Protein AF-A0AA43CD50-F1 (afdb_monomer_lite)

Radius of gyration: 13.71 Å; chains: 1; bounding box: 36×32×32 Å

Secondary structure (DSSP, 8-state):
-EEEE-SSEEEEEE-SS-EEEE-TT-EEEEEE-TT-EEEE-TT-EEEEEE-TT-EEEE-TT-EEEEEE-TT-EEEEESSEEEEEE-TTEEEEEETT-EEEEEESSSEEEEE-TTSEEEEE-TT-SSPEEESSEEE-

Foldseek 3Di:
DEEEPPDQEEEDEEEACYEYEADANHEYEYRYEACYEYEADANYEYEYEYEHNYEEEHDANYAYEYEYEACYEAEAANYEYEYEYYHAYEYEYYPAYEYEYEYPYKYKYAYDQNYWYWYHYRPRPDTDTDRGMDID

pLDDT: mean 93.51, std 4.59, range [69.62, 97.94]

Structure (mmCIF, N/CA/C/O backbone):
data_AF-A0AA43CD50-F1
#
_entry.id   AF-A0AA43CD50-F1
#
loop_
_atom_site.group_PDB
_atom_site.id
_atom_site.type_symbol
_atom_site.label_atom_id
_atom_site.label_alt_id
_atom_site.label_comp_id
_atom_site.label_asym_id
_atom_site.label_entity_id
_atom_site.label_seq_id
_atom_site.pdbx_PDB_ins_code
_atom_site.Cartn_x
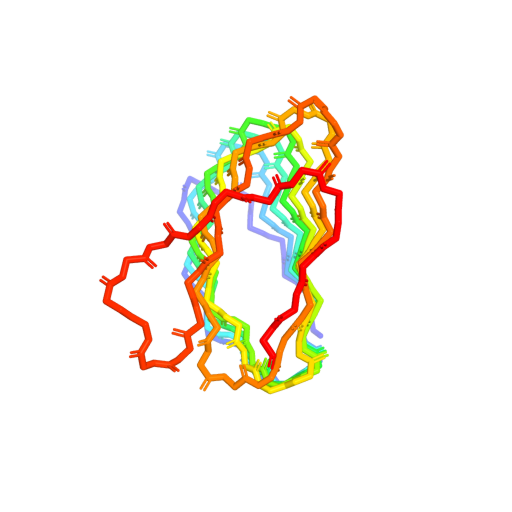_atom_site.Cartn_y
_atom_site.Cartn_z
_atom_site.occupancy
_atom_site.B_iso_or_equiv
_atom_site.auth_seq_id
_atom_site.auth_comp_id
_atom_site.auth_asym_id
_atom_site.auth_atom_id
_atom_site.pdbx_PDB_model_num
ATOM 1 N N . MET A 1 1 ? 10.367 -15.545 -5.041 1.00 76.69 1 MET A N 1
ATOM 2 C CA . MET A 1 1 ? 10.885 -15.356 -6.420 1.00 76.69 1 MET A CA 1
ATOM 3 C C . MET A 1 1 ? 11.130 -13.880 -6.553 1.00 76.69 1 MET A C 1
ATOM 5 O O . MET A 1 1 ? 10.173 -13.165 -6.321 1.00 76.69 1 MET A O 1
ATOM 9 N N . ASP A 1 2 ? 12.336 -13.465 -6.924 1.00 87.06 2 ASP A N 1
ATOM 10 C CA . ASP A 1 2 ? 12.706 -12.045 -6.892 1.00 87.06 2 ASP A CA 1
ATOM 11 C C . ASP A 1 2 ? 12.632 -11.455 -8.303 1.00 87.06 2 ASP A C 1
ATOM 13 O O . ASP A 1 2 ? 13.157 -12.057 -9.252 1.00 87.06 2 ASP A O 1
ATOM 17 N N . ILE A 1 3 ? 11.936 -10.328 -8.459 1.00 86.50 3 ILE A N 1
ATOM 18 C CA . ILE A 1 3 ? 11.745 -9.654 -9.745 1.00 86.50 3 ILE A CA 1
ATOM 19 C C . ILE A 1 3 ? 11.988 -8.152 -9.611 1.00 86.50 3 ILE A C 1
ATOM 21 O O . ILE A 1 3 ? 11.222 -7.461 -8.952 1.00 86.50 3 ILE A O 1
ATOM 25 N N . ASP A 1 4 ? 12.956 -7.646 -10.378 1.00 88.56 4 ASP A N 1
ATOM 26 C CA . ASP A 1 4 ? 13.247 -6.213 -10.462 1.00 88.56 4 ASP A CA 1
ATOM 27 C C . ASP A 1 4 ? 12.644 -5.604 -11.738 1.00 88.56 4 ASP A C 1
ATOM 29 O O . ASP A 1 4 ? 13.107 -5.833 -12.867 1.00 88.56 4 ASP A O 1
ATOM 33 N N . CYS A 1 5 ? 11.633 -4.760 -11.575 1.00 85.75 5 CYS A N 1
ATOM 34 C CA . CYS A 1 5 ? 11.014 -3.995 -12.648 1.00 85.75 5 CYS A CA 1
ATOM 35 C C . CYS A 1 5 ? 11.852 -2.750 -12.973 1.00 85.75 5 CYS A C 1
ATOM 37 O O . CYS A 1 5 ? 11.609 -1.656 -12.477 1.00 85.75 5 CYS A O 1
ATOM 39 N N . THR A 1 6 ? 12.850 -2.901 -13.847 1.00 79.12 6 THR A N 1
ATOM 40 C CA . THR A 1 6 ? 13.816 -1.838 -14.212 1.00 79.12 6 THR A CA 1
ATOM 41 C C . THR A 1 6 ? 13.434 -1.020 -15.464 1.00 79.12 6 THR A C 1
ATOM 43 O O . THR A 1 6 ? 14.281 -0.354 -16.063 1.00 79.12 6 THR A O 1
ATOM 46 N N . GLY A 1 7 ? 12.165 -1.057 -15.888 1.00 69.62 7 GLY A N 1
ATOM 47 C CA . GLY A 1 7 ? 11.659 -0.418 -17.114 1.00 69.62 7 GLY A CA 1
ATOM 48 C C . GLY A 1 7 ? 10.507 0.565 -16.882 1.00 69.62 7 GLY A C 1
ATOM 49 O O . GLY A 1 7 ? 10.034 0.732 -15.767 1.00 69.62 7 GLY A O 1
ATOM 50 N N . ALA A 1 8 ? 10.040 1.215 -17.954 1.00 76.81 8 ALA A N 1
ATOM 51 C CA . ALA A 1 8 ? 8.922 2.164 -17.873 1.00 76.81 8 ALA A CA 1
ATOM 52 C C . ALA A 1 8 ? 7.588 1.487 -17.512 1.00 76.81 8 ALA A C 1
ATOM 54 O O . ALA A 1 8 ? 6.761 2.098 -16.843 1.00 76.81 8 ALA A O 1
ATOM 55 N N . GLU A 1 9 ? 7.395 0.239 -17.942 1.00 86.44 9 GLU A N 1
ATOM 56 C CA . GLU A 1 9 ? 6.197 -0.561 -17.684 1.00 86.44 9 GLU A CA 1
ATOM 57 C C . GLU A 1 9 ? 6.609 -1.984 -17.284 1.00 86.44 9 GLU A C 1
ATOM 59 O O . GLU A 1 9 ? 7.491 -2.578 -17.913 1.00 86.44 9 GLU A O 1
ATOM 64 N N . CYS A 1 10 ? 5.974 -2.519 -16.245 1.00 87.50 10 CYS A N 1
ATOM 65 C CA . CYS A 1 10 ? 6.169 -3.873 -15.744 1.00 87.50 10 CYS A CA 1
ATOM 66 C C . CYS A 1 10 ? 4.803 -4.480 -15.420 1.00 87.50 10 CYS A C 1
ATOM 68 O O . CYS A 1 10 ? 4.091 -3.949 -14.577 1.00 87.50 10 CYS A O 1
ATOM 70 N N . ASP A 1 11 ? 4.426 -5.555 -16.107 1.00 91.94 11 ASP A N 1
ATOM 71 C CA . ASP A 1 11 ? 3.168 -6.273 -15.883 1.00 91.94 11 ASP A CA 1
ATOM 72 C C . ASP A 1 11 ? 3.502 -7.719 -15.510 1.00 91.94 11 ASP A C 1
ATOM 74 O O . ASP A 1 11 ? 4.121 -8.446 -16.298 1.00 91.94 11 ASP A O 1
ATOM 78 N N . LEU A 1 12 ? 3.185 -8.099 -14.274 1.00 90.31 12 LEU A N 1
ATOM 79 C CA . LEU A 1 12 ? 3.613 -9.347 -13.660 1.00 90.31 12 LEU A CA 1
ATOM 80 C C . LEU A 1 12 ? 2.435 -10.051 -13.001 1.00 90.31 12 LEU A C 1
ATOM 82 O O . LEU A 1 12 ? 1.738 -9.477 -12.173 1.00 90.31 12 LEU A O 1
ATOM 86 N N . ALA A 1 13 ? 2.303 -11.342 -13.297 1.00 90.31 13 ALA A N 1
ATOM 87 C CA . ALA A 1 13 ? 1.489 -12.260 -12.518 1.00 90.31 13 ALA A CA 1
ATOM 88 C C . ALA A 1 13 ? 2.416 -13.278 -11.850 1.00 90.31 13 ALA A C 1
ATOM 90 O O . ALA A 1 13 ? 3.117 -14.033 -12.536 1.00 90.31 13 ALA A O 1
ATOM 91 N N . THR A 1 14 ? 2.459 -13.280 -10.524 1.00 87.44 14 THR A N 1
ATOM 92 C CA . THR A 1 14 ? 3.379 -14.099 -9.737 1.00 87.44 14 THR A CA 1
ATOM 93 C C . THR A 1 14 ? 2.621 -14.981 -8.749 1.00 87.44 14 THR A C 1
ATOM 95 O O . THR A 1 14 ? 1.487 -14.716 -8.362 1.00 87.44 14 THR A O 1
ATOM 98 N N . GLY A 1 15 ? 3.229 -16.113 -8.395 1.00 83.94 15 GLY A N 1
ATOM 99 C CA . GLY A 1 15 ? 2.660 -17.027 -7.408 1.00 83.94 15 GLY A CA 1
ATOM 100 C C . GLY A 1 15 ? 2.972 -16.597 -5.975 1.00 83.94 15 GLY A C 1
ATOM 101 O O . GLY A 1 15 ? 3.447 -15.492 -5.726 1.00 83.94 15 GLY A O 1
ATOM 102 N N . MET A 1 16 ? 2.759 -17.522 -5.042 1.00 85.75 16 MET A N 1
ATOM 103 C CA . MET A 1 16 ? 3.047 -17.323 -3.619 1.00 85.75 16 MET A CA 1
ATOM 104 C C . MET A 1 16 ? 4.536 -17.040 -3.355 1.00 85.75 16 MET A C 1
ATOM 106 O O . MET A 1 16 ? 5.396 -17.656 -3.998 1.00 85.75 16 MET A O 1
ATOM 110 N N . GLY A 1 17 ? 4.845 -16.191 -2.371 1.00 87.06 17 GLY A N 1
ATOM 111 C CA . GLY A 1 17 ? 6.225 -15.959 -1.920 1.00 87.06 17 GLY A CA 1
ATOM 112 C C . GLY A 1 17 ? 7.089 -15.210 -2.938 1.00 87.06 17 GLY A C 1
ATOM 113 O O . GLY A 1 17 ? 8.253 -15.574 -3.165 1.00 87.06 17 GLY A O 1
ATOM 114 N N . SER A 1 18 ? 6.503 -14.248 -3.648 1.00 90.88 18 SER A N 1
ATOM 115 C CA . SER A 1 18 ? 7.205 -13.436 -4.646 1.00 90.88 18 SER A CA 1
ATOM 116 C C . SER A 1 18 ? 7.659 -12.121 -4.025 1.00 90.88 18 SER A C 1
ATOM 118 O O . SER A 1 18 ? 6.877 -11.513 -3.315 1.00 90.88 18 SER A O 1
ATOM 120 N N . ASN A 1 19 ? 8.893 -11.711 -4.303 1.00 92.81 19 ASN A N 1
ATOM 121 C CA . ASN A 1 19 ? 9.435 -10.409 -3.943 1.00 92.81 19 ASN A CA 1
ATOM 122 C C . ASN A 1 19 ? 9.575 -9.581 -5.228 1.00 92.81 19 ASN A C 1
ATOM 124 O O . ASN A 1 19 ? 10.144 -10.070 -6.214 1.00 92.81 19 ASN A O 1
ATOM 128 N N . ILE A 1 20 ? 8.977 -8.397 -5.270 1.00 92.62 20 ILE A N 1
ATOM 129 C CA . ILE A 1 20 ? 8.838 -7.604 -6.488 1.00 92.62 20 ILE A CA 1
ATOM 130 C C . ILE A 1 20 ? 9.234 -6.159 -6.211 1.00 92.62 20 ILE A C 1
ATOM 132 O O . ILE A 1 20 ? 8.515 -5.433 -5.530 1.00 92.62 20 ILE A O 1
ATOM 136 N N . ASP A 1 21 ? 10.313 -5.729 -6.858 1.00 93.12 21 ASP A N 1
ATOM 137 C CA . ASP A 1 21 ? 10.854 -4.382 -6.738 1.00 93.12 21 ASP A CA 1
ATOM 138 C C . ASP A 1 21 ? 10.462 -3.539 -7.956 1.00 93.12 21 ASP A C 1
ATOM 140 O O . ASP A 1 21 ? 10.945 -3.727 -9.080 1.00 93.12 21 ASP A O 1
ATOM 144 N N . CYS A 1 22 ? 9.596 -2.557 -7.737 1.00 92.50 22 CYS A N 1
ATOM 145 C CA . CYS A 1 22 ? 9.225 -1.540 -8.710 1.00 92.50 22 CYS A CA 1
ATOM 146 C C . CYS A 1 22 ? 10.158 -0.345 -8.613 1.00 92.50 22 CYS A C 1
ATOM 148 O O . CYS A 1 22 ? 10.050 0.488 -7.717 1.00 92.50 22 CYS A O 1
ATOM 150 N N . MET A 1 23 ? 11.093 -0.260 -9.557 1.00 90.75 23 MET A N 1
ATOM 151 C CA . MET A 1 23 ? 12.159 0.736 -9.526 1.00 90.75 23 MET A CA 1
ATOM 152 C C . MET A 1 23 ? 11.653 2.135 -9.876 1.00 90.75 23 MET A C 1
ATOM 154 O O . MET A 1 23 ? 10.725 2.313 -10.655 1.00 90.75 23 MET A O 1
ATOM 158 N N . SER A 1 24 ? 12.324 3.165 -9.361 1.00 88.12 24 SER A N 1
ATOM 159 C CA . SER A 1 24 ? 11.872 4.555 -9.478 1.00 88.12 24 SER A CA 1
ATOM 160 C C . SER A 1 24 ? 11.463 4.969 -10.897 1.00 88.12 24 SER A C 1
ATOM 162 O O . SER A 1 24 ? 12.212 4.779 -11.860 1.00 88.12 24 SER A O 1
ATOM 164 N N . ASN A 1 25 ? 10.329 5.667 -11.002 1.00 85.69 25 ASN A N 1
ATOM 165 C CA . ASN A 1 25 ? 9.723 6.129 -12.260 1.00 85.69 25 ASN A CA 1
ATOM 166 C C . ASN A 1 25 ? 9.230 5.007 -13.200 1.00 85.69 25 ASN A C 1
ATOM 168 O O . ASN A 1 25 ? 9.049 5.255 -14.396 1.00 85.69 25 ASN A O 1
ATOM 172 N N . SER A 1 26 ? 9.008 3.791 -12.692 1.00 89.44 26 SER A N 1
ATOM 173 C CA . SER A 1 26 ? 8.290 2.733 -13.408 1.00 89.44 26 SER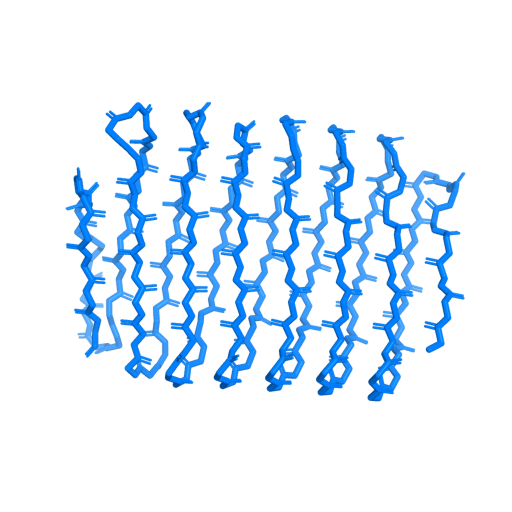 A CA 1
ATOM 174 C C . SER A 1 26 ? 6.781 2.801 -13.173 1.00 89.44 26 SER A C 1
ATOM 176 O O . SER A 1 26 ? 6.309 3.241 -12.123 1.00 89.44 26 SER A O 1
ATOM 178 N N . THR A 1 27 ? 6.020 2.282 -14.132 1.00 92.94 27 THR A N 1
ATOM 179 C CA . THR A 1 27 ? 4.628 1.873 -13.932 1.00 92.94 27 THR A CA 1
ATOM 180 C C . THR A 1 27 ? 4.587 0.360 -13.752 1.00 92.94 27 THR A C 1
ATOM 182 O O . THR A 1 27 ? 4.993 -0.376 -14.648 1.00 92.94 27 THR A O 1
ATOM 185 N N . CYS A 1 28 ? 4.100 -0.108 -12.612 1.00 93.75 28 CYS A N 1
ATOM 186 C CA . CYS A 1 28 ? 3.978 -1.522 -12.295 1.00 93.75 28 CYS A CA 1
ATOM 187 C C . CYS A 1 28 ? 2.517 -1.937 -12.183 1.00 93.75 28 CYS A C 1
ATOM 189 O O . CYS A 1 28 ? 1.726 -1.269 -11.525 1.00 93.75 28 CYS A O 1
ATOM 191 N N . THR A 1 29 ? 2.171 -3.060 -12.798 1.00 95.44 29 THR A N 1
ATOM 192 C CA . THR A 1 29 ? 0.927 -3.794 -12.577 1.00 95.44 29 THR A CA 1
ATOM 193 C C . THR A 1 29 ? 1.302 -5.184 -12.088 1.00 95.44 29 THR A C 1
ATOM 195 O O . THR A 1 29 ? 2.008 -5.916 -12.776 1.00 95.44 29 THR A O 1
ATOM 198 N N . ILE A 1 30 ? 0.899 -5.517 -10.869 1.00 94.56 30 ILE A N 1
ATOM 199 C CA . ILE A 1 30 ? 1.303 -6.731 -10.170 1.00 94.56 30 ILE A CA 1
ATOM 200 C C . ILE A 1 30 ? 0.047 -7.464 -9.714 1.00 94.56 30 ILE A C 1
ATOM 202 O O . ILE A 1 30 ? -0.771 -6.906 -8.989 1.00 94.56 30 ILE A O 1
ATOM 206 N N . ASP A 1 31 ? -0.077 -8.721 -10.119 1.00 95.25 31 ASP A N 1
ATOM 207 C CA . ASP A 1 31 ? -1.010 -9.702 -9.570 1.00 95.25 31 ASP A CA 1
ATOM 208 C C . ASP A 1 31 ? -0.180 -10.785 -8.874 1.00 95.25 31 ASP A C 1
ATOM 210 O O . ASP A 1 31 ? 0.424 -11.641 -9.523 1.00 95.25 31 ASP A O 1
ATOM 214 N N . ALA A 1 32 ? -0.050 -10.683 -7.557 1.00 93.69 32 ALA A N 1
ATOM 215 C CA . ALA A 1 32 ? 0.755 -11.572 -6.741 1.00 93.69 32 ALA A CA 1
ATOM 216 C C . ALA A 1 32 ? -0.130 -12.444 -5.847 1.00 93.69 32 ALA A C 1
ATOM 218 O O . ALA A 1 32 ? -1.149 -12.010 -5.307 1.00 93.69 32 ALA A O 1
ATOM 219 N N . GLY A 1 33 ? 0.280 -13.701 -5.680 1.00 91.75 33 GLY A N 1
ATOM 220 C CA . GLY A 1 33 ? -0.357 -14.619 -4.742 1.00 91.75 33 GLY A CA 1
ATOM 221 C C . GLY A 1 33 ? -0.063 -14.279 -3.279 1.00 91.75 33 GLY A C 1
ATOM 222 O O . GLY A 1 33 ? 0.370 -13.184 -2.934 1.00 91.75 33 GLY A O 1
ATOM 223 N N . ASP A 1 34 ? -0.303 -15.254 -2.413 1.00 93.69 34 ASP A N 1
ATOM 224 C CA . ASP A 1 34 ? -0.137 -15.120 -0.966 1.00 93.69 34 ASP A CA 1
ATOM 225 C C . ASP A 1 34 ? 1.335 -14.877 -0.577 1.00 93.69 34 ASP A C 1
ATOM 227 O O . ASP A 1 34 ? 2.247 -15.404 -1.227 1.00 93.69 34 ASP A O 1
ATOM 231 N N . ASN A 1 35 ? 1.573 -14.189 0.543 1.00 94.00 35 ASN A N 1
ATOM 232 C CA . ASN A 1 35 ? 2.916 -13.936 1.085 1.00 94.00 35 ASN A CA 1
ATOM 233 C C . ASN A 1 35 ? 3.833 -13.224 0.075 1.00 94.00 35 ASN A C 1
ATOM 235 O O . ASN A 1 35 ? 4.991 -13.606 -0.103 1.00 94.00 35 ASN A O 1
ATOM 239 N N . ALA A 1 36 ? 3.282 -12.280 -0.687 1.00 95.00 36 ALA A N 1
ATOM 240 C CA . ALA A 1 36 ? 4.053 -11.489 -1.632 1.00 95.00 36 ALA A CA 1
ATOM 241 C C . ALA A 1 36 ? 4.605 -10.234 -0.954 1.00 95.00 36 ALA A C 1
ATOM 243 O O . ALA A 1 36 ? 3.876 -9.567 -0.232 1.00 95.00 36 ALA A O 1
ATOM 244 N N . GLU A 1 37 ? 5.862 -9.917 -1.234 1.00 95.50 37 GLU A N 1
ATOM 245 C CA . GLU A 1 37 ? 6.544 -8.692 -0.825 1.00 95.50 37 GLU A CA 1
ATOM 246 C C . GLU A 1 37 ? 6.634 -7.791 -2.066 1.00 95.50 37 GLU A C 1
ATOM 248 O O . GLU A 1 37 ? 7.114 -8.224 -3.119 1.00 95.50 37 GLU A O 1
ATOM 253 N N . ILE A 1 38 ? 6.090 -6.576 -1.995 1.00 95.31 38 ILE A N 1
ATOM 254 C CA . ILE A 1 38 ? 6.087 -5.623 -3.107 1.00 95.31 38 ILE A CA 1
ATOM 255 C C . ILE A 1 38 ? 6.608 -4.268 -2.636 1.00 95.31 38 ILE A C 1
ATOM 257 O O . ILE A 1 38 ? 5.941 -3.581 -1.862 1.00 95.31 38 ILE A O 1
ATOM 261 N N . ASP A 1 39 ? 7.728 -3.844 -3.213 1.00 95.25 39 ASP A N 1
ATOM 262 C CA . ASP A 1 39 ? 8.341 -2.548 -2.946 1.00 95.25 39 ASP A CA 1
ATOM 263 C C . ASP A 1 39 ? 8.140 -1.600 -4.133 1.00 95.25 39 ASP A C 1
ATOM 265 O O . ASP A 1 39 ? 8.645 -1.797 -5.241 1.00 95.25 39 ASP A O 1
ATOM 269 N N . CYS A 1 40 ? 7.398 -0.522 -3.903 1.00 94.62 40 CYS A N 1
ATOM 270 C CA . CYS A 1 40 ? 7.133 0.533 -4.871 1.00 94.62 40 CYS A CA 1
ATOM 271 C C . CYS A 1 40 ? 8.006 1.745 -4.578 1.00 94.62 40 CYS A C 1
ATOM 273 O O . CYS A 1 40 ? 7.676 2.592 -3.745 1.00 94.62 40 CYS A O 1
ATOM 275 N N . ALA A 1 41 ? 9.125 1.841 -5.298 1.00 93.00 41 ALA A N 1
ATOM 276 C CA . ALA A 1 41 ? 10.110 2.884 -5.073 1.00 93.00 41 ALA A CA 1
ATOM 277 C C . ALA A 1 41 ? 9.570 4.286 -5.396 1.00 93.00 41 ALA A C 1
ATOM 279 O O . ALA A 1 41 ? 8.544 4.482 -6.054 1.00 93.00 41 ALA A O 1
ATOM 280 N N . THR A 1 42 ? 10.335 5.289 -4.981 1.00 92.31 42 THR A N 1
ATOM 281 C CA . THR A 1 42 ? 10.030 6.713 -5.182 1.00 92.31 42 THR A CA 1
ATOM 282 C C . THR A 1 42 ? 9.565 7.046 -6.613 1.00 92.31 42 THR A C 1
ATOM 284 O O . THR A 1 42 ? 10.224 6.697 -7.602 1.00 92.31 42 THR A O 1
ATOM 287 N N . GLY A 1 43 ? 8.457 7.786 -6.733 1.00 88.88 43 GLY A N 1
ATOM 288 C CA . GLY A 1 43 ? 7.944 8.290 -8.017 1.00 88.88 43 GLY A CA 1
ATOM 289 C C . GLY A 1 43 ? 7.364 7.228 -8.960 1.00 88.88 43 GLY A C 1
ATOM 290 O O . GLY A 1 43 ? 7.219 7.489 -10.155 1.00 88.88 43 GLY A O 1
ATOM 291 N N . THR A 1 44 ? 7.085 6.021 -8.465 1.00 91.75 44 THR A N 1
ATOM 292 C CA . THR A 1 44 ? 6.451 4.949 -9.246 1.00 91.75 44 THR A CA 1
ATOM 293 C C . THR A 1 44 ? 4.934 5.081 -9.284 1.00 91.75 44 THR A C 1
ATOM 295 O O . THR A 1 44 ? 4.318 5.724 -8.438 1.00 91.75 44 THR A O 1
ATOM 298 N N . THR A 1 45 ? 4.309 4.464 -10.284 1.00 94.19 45 THR A N 1
ATOM 299 C CA . THR A 1 45 ? 2.869 4.186 -10.263 1.00 94.19 45 THR A CA 1
ATOM 300 C C . THR A 1 45 ? 2.680 2.685 -10.129 1.00 94.19 45 THR A C 1
ATOM 302 O O . THR A 1 45 ? 3.009 1.947 -11.054 1.00 94.19 45 THR A O 1
ATOM 305 N N . CYS A 1 46 ? 2.161 2.230 -8.996 1.00 95.12 46 CYS A N 1
ATOM 306 C CA . CYS A 1 46 ? 1.984 0.814 -8.706 1.00 95.12 46 CYS A CA 1
ATOM 307 C C . CYS A 1 46 ? 0.506 0.452 -8.639 1.00 95.12 46 CYS A C 1
ATOM 309 O O . CYS A 1 46 ? -0.250 1.045 -7.879 1.00 95.12 46 CYS A O 1
ATOM 311 N N . THR A 1 47 ? 0.092 -0.545 -9.410 1.00 96.81 47 THR A N 1
ATOM 312 C CA . THR A 1 47 ? -1.203 -1.213 -9.269 1.00 96.81 47 THR A CA 1
ATOM 313 C C . THR A 1 47 ? -0.938 -2.627 -8.789 1.00 96.81 47 THR A C 1
ATOM 315 O O . THR A 1 47 ? -0.355 -3.414 -9.528 1.00 96.81 47 THR A O 1
ATOM 318 N N . VAL A 1 48 ? -1.324 -2.942 -7.558 1.00 96.56 48 VAL A N 1
ATOM 319 C CA . VAL A 1 48 ? -0.987 -4.203 -6.895 1.00 96.56 48 VAL A CA 1
ATOM 320 C C . VAL A 1 48 ? -2.261 -4.907 -6.458 1.00 96.56 48 VAL A C 1
ATOM 322 O O . VAL A 1 48 ? -3.101 -4.333 -5.767 1.00 96.56 48 VAL A O 1
ATOM 325 N N . VAL A 1 49 ? -2.387 -6.170 -6.834 1.00 96.62 49 VAL A N 1
ATOM 326 C CA . VAL A 1 49 ? -3.310 -7.129 -6.238 1.00 96.62 49 VAL A CA 1
ATOM 327 C C . VAL A 1 49 ? -2.441 -8.170 -5.554 1.00 96.62 49 VAL A C 1
ATOM 329 O O . VAL A 1 49 ? -1.658 -8.835 -6.220 1.00 96.62 49 VAL A O 1
ATOM 332 N N . ALA A 1 50 ? -2.546 -8.273 -4.236 1.00 95.62 50 ALA A N 1
ATOM 333 C CA . ALA A 1 50 ? -1.818 -9.253 -3.445 1.00 95.62 50 ALA A CA 1
ATOM 334 C C . ALA A 1 50 ? -2.807 -10.187 -2.747 1.00 95.62 50 ALA A C 1
ATOM 336 O O . ALA A 1 50 ? -3.886 -9.766 -2.310 1.00 95.62 50 ALA A O 1
ATOM 337 N N . GLY A 1 51 ? -2.435 -11.462 -2.642 1.00 95.19 51 GLY A N 1
ATOM 338 C CA . GLY A 1 51 ? -3.156 -12.438 -1.835 1.00 95.19 51 GLY A CA 1
ATOM 339 C C . GLY A 1 51 ? -3.078 -12.138 -0.329 1.00 95.19 51 GLY A C 1
ATOM 340 O O . GLY A 1 51 ? -2.674 -11.049 0.085 1.00 95.19 51 GLY A O 1
ATOM 341 N N . PRO A 1 52 ? -3.504 -13.092 0.513 1.00 95.38 52 PRO A N 1
ATOM 342 C CA . PRO A 1 52 ? -3.295 -13.026 1.952 1.00 95.38 52 PRO A CA 1
ATOM 343 C C . PRO A 1 52 ? -1.822 -12.908 2.347 1.00 95.38 52 PRO A C 1
ATOM 345 O O . PRO A 1 52 ? -0.947 -13.363 1.605 1.00 95.38 52 PRO A O 1
ATOM 348 N N . ASP A 1 53 ? -1.572 -12.335 3.523 1.00 95.56 53 ASP A N 1
ATOM 349 C CA . ASP A 1 53 ? -0.236 -12.144 4.102 1.00 95.56 53 ASP A CA 1
ATOM 350 C C . ASP A 1 53 ? 0.717 -11.351 3.181 1.00 95.56 53 ASP A C 1
ATOM 352 O O . ASP A 1 53 ? 1.923 -11.580 3.178 1.00 95.56 53 ASP A O 1
ATOM 356 N N . GLY A 1 54 ? 0.183 -10.492 2.306 1.00 94.50 54 GLY A N 1
ATOM 357 C CA . GLY A 1 54 ? 0.993 -9.665 1.410 1.00 94.50 54 GLY A CA 1
ATOM 358 C C . GLY A 1 54 ? 1.525 -8.418 2.113 1.00 94.50 54 GLY A C 1
ATOM 359 O O . GLY A 1 54 ? 0.747 -7.705 2.741 1.00 94.50 54 GLY A O 1
ATOM 360 N N . ASP A 1 55 ? 2.811 -8.134 1.934 1.00 96.62 55 ASP A N 1
ATOM 361 C CA . ASP A 1 55 ? 3.505 -6.935 2.398 1.00 96.62 55 ASP A CA 1
ATOM 362 C C . ASP A 1 55 ? 3.706 -5.976 1.216 1.00 96.62 55 ASP A C 1
ATOM 364 O O . ASP A 1 55 ? 4.333 -6.334 0.217 1.00 96.62 55 ASP A O 1
ATOM 368 N N . ILE A 1 56 ? 3.168 -4.757 1.300 1.00 97.19 56 ILE A N 1
ATOM 369 C CA . ILE A 1 56 ? 3.278 -3.747 0.239 1.00 97.19 56 ILE A CA 1
ATOM 370 C C . ILE A 1 56 ? 3.775 -2.425 0.815 1.00 97.19 56 ILE A C 1
ATOM 372 O O . ILE A 1 56 ? 3.074 -1.793 1.608 1.00 97.19 56 ILE A O 1
ATOM 376 N N . ASP A 1 57 ? 4.930 -1.960 0.347 1.00 96.69 57 ASP A N 1
ATOM 377 C CA . ASP A 1 57 ? 5.537 -0.700 0.770 1.00 96.69 57 ASP A CA 1
ATOM 378 C C . ASP A 1 57 ? 5.589 0.302 -0.403 1.00 96.69 57 ASP A C 1
ATOM 380 O O . ASP A 1 57 ? 6.108 0.028 -1.483 1.00 96.69 57 ASP A O 1
ATOM 384 N N . CYS A 1 58 ? 5.029 1.497 -0.196 1.00 96.44 58 CYS A N 1
ATOM 385 C CA . CYS A 1 58 ? 4.967 2.583 -1.176 1.00 96.44 58 CYS A CA 1
ATOM 386 C C . CYS A 1 58 ? 5.745 3.810 -0.704 1.00 96.44 58 CYS A C 1
ATOM 388 O O . CYS A 1 58 ? 5.314 4.522 0.210 1.00 96.44 58 CYS A O 1
ATOM 390 N N . GLU A 1 59 ? 6.872 4.076 -1.364 1.00 93.62 59 GLU A N 1
ATOM 391 C CA . GLU A 1 59 ? 7.805 5.151 -1.023 1.00 93.62 59 GLU A CA 1
ATOM 392 C C . GLU A 1 59 ? 7.397 6.531 -1.564 1.00 93.62 59 GLU A C 1
ATOM 394 O O . GLU A 1 59 ? 6.498 6.666 -2.398 1.00 93.62 59 GLU A O 1
ATOM 399 N N . SER A 1 60 ? 8.125 7.565 -1.136 1.00 91.44 60 SER A N 1
ATOM 400 C CA . SER A 1 60 ? 7.825 8.978 -1.367 1.00 91.44 60 SER A CA 1
ATOM 401 C C . SER A 1 60 ? 7.486 9.321 -2.820 1.00 91.44 60 SER A C 1
ATOM 403 O O . SER A 1 60 ? 8.180 8.961 -3.775 1.00 91.44 60 SER A O 1
ATOM 405 N N . GLY A 1 61 ? 6.397 10.060 -3.008 1.00 88.75 61 GLY A N 1
ATOM 406 C CA . GLY A 1 61 ? 5.922 10.502 -4.315 1.00 88.75 61 GLY A CA 1
ATOM 407 C C . GLY A 1 61 ? 5.449 9.382 -5.247 1.00 88.75 61 GLY A C 1
ATOM 408 O O . GLY A 1 61 ? 5.225 9.659 -6.426 1.00 88.75 61 GLY A O 1
ATOM 409 N N . SER A 1 62 ? 5.323 8.138 -4.771 1.00 93.31 62 SER A N 1
ATOM 410 C CA . SER A 1 62 ? 4.650 7.077 -5.524 1.00 93.3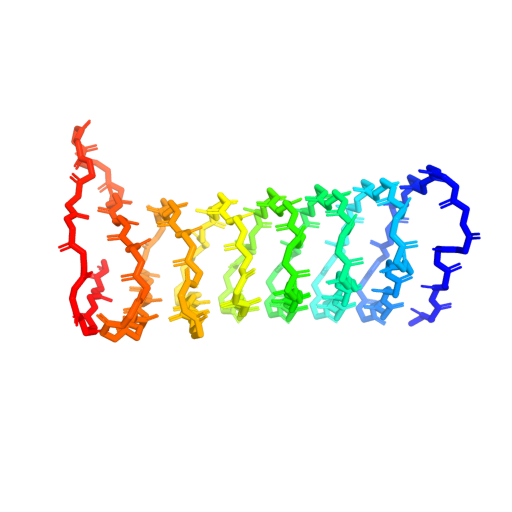1 62 SER A CA 1
ATOM 411 C C . SER A 1 62 ? 3.127 7.240 -5.478 1.00 93.31 62 SER A C 1
ATOM 413 O O . SER A 1 62 ? 2.563 7.797 -4.533 1.00 93.31 62 SER A O 1
ATOM 415 N N . ALA A 1 63 ? 2.467 6.760 -6.531 1.00 95.62 63 ALA A N 1
ATOM 416 C CA . ALA A 1 63 ? 1.019 6.639 -6.620 1.00 95.62 63 ALA A CA 1
ATOM 417 C C . ALA A 1 63 ? 0.653 5.151 -6.633 1.00 95.62 63 ALA A C 1
ATOM 419 O O . ALA A 1 63 ? 0.885 4.453 -7.624 1.00 95.62 63 ALA A O 1
ATOM 420 N N . CYS A 1 64 ? 0.090 4.662 -5.534 1.00 96.88 64 CYS A N 1
ATOM 421 C CA . CYS A 1 64 ? -0.197 3.251 -5.329 1.00 96.88 64 CYS A CA 1
ATOM 422 C C . CYS A 1 64 ? -1.700 2.967 -5.302 1.00 96.88 64 CYS A C 1
ATOM 424 O O . CYS A 1 64 ? -2.460 3.579 -4.555 1.00 96.88 64 CYS A O 1
ATOM 426 N N . MET A 1 65 ? -2.133 1.992 -6.094 1.00 97.75 65 MET A N 1
ATOM 427 C CA . MET A 1 65 ? -3.467 1.40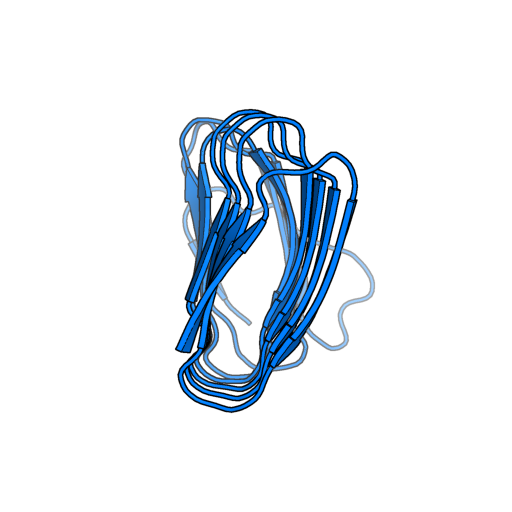6 -6.072 1.00 97.75 65 MET A CA 1
ATOM 428 C C . MET A 1 65 ? -3.334 -0.052 -5.643 1.00 97.75 65 MET A C 1
ATOM 430 O O . MET A 1 65 ? -2.826 -0.873 -6.400 1.00 97.75 65 MET A O 1
ATOM 434 N N . ILE A 1 66 ? -3.752 -0.364 -4.422 1.00 97.69 66 ILE A N 1
ATOM 435 C CA . ILE A 1 66 ? -3.450 -1.633 -3.758 1.00 97.69 66 ILE A CA 1
ATOM 436 C C . ILE A 1 66 ? -4.751 -2.343 -3.402 1.00 97.69 66 ILE A C 1
ATOM 438 O O . ILE A 1 66 ? -5.666 -1.736 -2.852 1.00 97.69 66 ILE A O 1
ATOM 442 N N . SER A 1 67 ? -4.813 -3.640 -3.671 1.00 97.31 67 SER A N 1
ATOM 443 C CA . SER A 1 67 ? -5.811 -4.562 -3.141 1.00 97.31 67 SER A CA 1
ATOM 444 C C . SER A 1 67 ? -5.083 -5.690 -2.421 1.00 97.31 67 SER A C 1
ATOM 446 O O . SER A 1 67 ? -4.621 -6.626 -3.070 1.00 97.31 67 SER A O 1
ATOM 448 N N . ALA A 1 68 ? -4.984 -5.597 -1.097 1.00 96.62 68 ALA A N 1
ATOM 449 C CA . ALA A 1 68 ? -4.358 -6.611 -0.256 1.00 96.62 68 ALA A CA 1
ATOM 450 C C . ALA A 1 68 ? -5.409 -7.588 0.291 1.00 96.62 68 ALA A C 1
ATOM 452 O O . ALA A 1 68 ? -6.530 -7.190 0.632 1.00 96.62 68 ALA A O 1
ATOM 453 N N . GLY A 1 69 ? -5.048 -8.870 0.356 1.00 96.00 69 GLY A N 1
ATOM 454 C CA . GLY A 1 69 ? -5.883 -9.931 0.907 1.00 96.00 69 GLY A CA 1
ATOM 455 C C . GLY A 1 69 ? -6.041 -9.863 2.428 1.00 96.00 69 GLY A C 1
ATOM 456 O O . GLY A 1 69 ? -5.895 -8.812 3.051 1.00 96.00 69 GLY A O 1
ATOM 457 N N . ALA A 1 70 ? -6.409 -10.998 3.026 1.00 95.81 70 ALA A N 1
ATOM 458 C CA . ALA A 1 70 ? -6.484 -11.117 4.480 1.00 95.81 70 ALA A CA 1
ATOM 459 C C . ALA A 1 70 ? -5.089 -11.032 5.114 1.00 95.81 70 ALA A C 1
ATOM 461 O O . ALA A 1 70 ? -4.126 -11.462 4.488 1.00 95.81 70 ALA A O 1
ATOM 462 N N . ASP A 1 71 ? -4.988 -10.476 6.320 1.00 96.25 71 ASP A N 1
ATOM 463 C CA . ASP A 1 71 ? -3.728 -10.351 7.067 1.00 96.25 71 ASP A CA 1
ATOM 464 C C . ASP A 1 71 ? -2.607 -9.629 6.280 1.00 96.25 71 ASP A C 1
ATOM 466 O O . ASP A 1 71 ? -1.432 -9.808 6.563 1.00 96.25 71 ASP A O 1
ATOM 470 N N . GLY A 1 72 ? -2.959 -8.830 5.264 1.00 95.94 72 GLY A N 1
ATOM 471 C CA . GLY A 1 72 ? -1.992 -8.057 4.487 1.00 95.94 72 GLY A CA 1
ATOM 472 C C . GLY A 1 72 ? -1.572 -6.771 5.194 1.00 95.94 72 GLY A C 1
ATOM 473 O O . GLY A 1 72 ? -2.384 -6.121 5.857 1.00 95.94 72 GLY A O 1
ATOM 474 N N . ASP A 1 73 ? -0.328 -6.367 4.988 1.00 97.31 73 ASP A N 1
ATOM 475 C CA . ASP A 1 73 ? 0.287 -5.176 5.554 1.00 97.31 73 ASP A CA 1
ATOM 476 C C . ASP A 1 73 ? 0.609 -4.183 4.429 1.00 97.31 73 ASP A C 1
ATOM 478 O O . ASP A 1 73 ? 1.332 -4.484 3.481 1.00 97.31 73 ASP A O 1
ATOM 482 N N . VAL A 1 74 ? 0.076 -2.965 4.524 1.00 97.75 74 VAL A N 1
ATOM 483 C CA . VAL A 1 74 ? 0.326 -1.901 3.542 1.00 97.75 74 VAL A CA 1
ATOM 484 C C . VAL A 1 74 ? 0.956 -0.699 4.226 1.00 97.75 74 VAL A C 1
ATOM 486 O O . VAL A 1 74 ? 0.374 -0.157 5.167 1.00 97.75 74 VAL A O 1
ATOM 489 N N . LYS A 1 75 ? 2.100 -0.213 3.741 1.00 97.38 75 LYS A N 1
ATOM 490 C CA . LYS A 1 75 ? 2.708 1.029 4.236 1.00 97.38 75 LYS A CA 1
ATOM 491 C C . LYS A 1 75 ? 2.847 2.057 3.129 1.00 97.38 75 LYS A C 1
ATOM 493 O O . LYS A 1 75 ? 3.383 1.793 2.061 1.00 97.38 75 LYS A O 1
ATOM 498 N N . CYS A 1 76 ? 2.398 3.267 3.421 1.00 97.25 76 CYS A N 1
ATOM 499 C CA . CYS A 1 76 ? 2.471 4.410 2.528 1.00 97.25 76 CYS A CA 1
ATOM 500 C C . CYS A 1 76 ? 3.251 5.523 3.207 1.00 97.25 76 CYS A C 1
ATOM 502 O O . CYS A 1 76 ? 2.819 6.061 4.227 1.00 97.25 76 CYS A O 1
ATOM 504 N N . ASN A 1 77 ? 4.409 5.852 2.649 1.00 96.19 77 ASN A N 1
ATOM 505 C CA . ASN A 1 77 ? 5.323 6.846 3.178 1.00 96.19 77 ASN A CA 1
ATOM 506 C C . ASN A 1 77 ? 5.456 8.013 2.193 1.00 96.19 77 ASN A C 1
ATOM 508 O O . ASN A 1 77 ? 5.948 7.816 1.085 1.00 96.19 77 ASN A O 1
ATOM 512 N N . ASP A 1 78 ? 4.982 9.204 2.583 1.00 95.81 78 ASP A N 1
ATOM 513 C CA . ASP A 1 78 ? 4.970 10.412 1.733 1.00 95.81 78 ASP A CA 1
ATOM 514 C C . ASP A 1 78 ? 4.428 10.137 0.308 1.00 95.81 78 ASP A C 1
ATOM 516 O O . ASP A 1 78 ? 4.932 10.639 -0.696 1.00 95.81 78 ASP A O 1
ATOM 520 N N . SER A 1 79 ? 3.423 9.263 0.207 1.00 95.50 79 SER A N 1
ATOM 521 C CA . SER A 1 79 ? 2.888 8.730 -1.051 1.00 95.50 79 SER A CA 1
ATOM 522 C C . SER A 1 79 ? 1.369 8.871 -1.145 1.00 95.50 79 SER A C 1
ATOM 524 O O . SER A 1 79 ? 0.675 9.100 -0.149 1.00 95.50 79 SER A O 1
ATOM 526 N N . GLU A 1 80 ? 0.842 8.777 -2.366 1.00 96.56 80 GLU A N 1
ATOM 527 C CA . GLU A 1 80 ? -0.596 8.783 -2.633 1.00 96.56 80 GLU A CA 1
ATOM 528 C C . GLU A 1 80 ? -1.08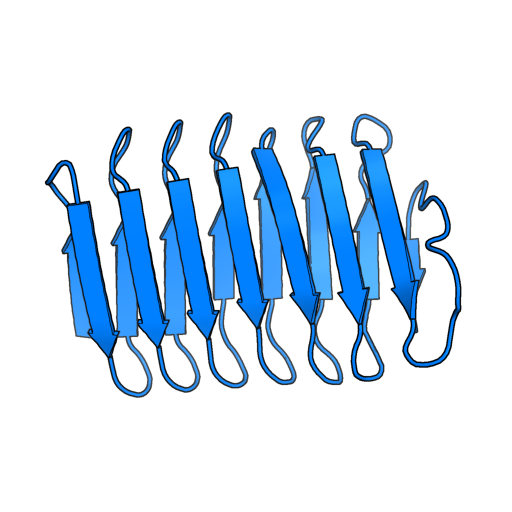7 7.343 -2.793 1.00 96.56 80 GLU A C 1
ATOM 530 O O . GLU A 1 80 ? -0.790 6.677 -3.782 1.00 96.56 80 GLU A O 1
ATOM 535 N N . CYS A 1 81 ? -1.865 6.861 -1.829 1.00 97.56 81 CYS A N 1
ATOM 536 C CA . CYS A 1 81 ? -2.323 5.481 -1.778 1.00 97.56 81 CYS A CA 1
ATOM 537 C C . CYS A 1 81 ? -3.847 5.369 -1.822 1.00 97.56 81 CYS A C 1
ATOM 539 O O . CYS A 1 81 ? -4.564 5.971 -1.024 1.00 97.56 81 CYS A O 1
ATOM 541 N N . THR A 1 82 ? -4.349 4.524 -2.717 1.00 97.81 82 THR A N 1
ATOM 542 C CA . THR A 1 82 ? -5.725 4.014 -2.716 1.00 97.81 82 THR A CA 1
ATOM 543 C C . THR A 1 82 ? -5.673 2.536 -2.360 1.00 97.81 82 THR A C 1
ATOM 545 O O . THR A 1 82 ? -5.127 1.744 -3.122 1.00 97.81 82 THR A O 1
ATOM 548 N N . ILE A 1 83 ? -6.206 2.167 -1.198 1.00 97.94 83 ILE A N 1
ATOM 549 C CA . ILE A 1 83 ? -5.985 0.860 -0.577 1.00 97.94 83 ILE A CA 1
ATOM 550 C C . ILE A 1 83 ? -7.325 0.165 -0.362 1.00 97.94 83 ILE A C 1
ATOM 552 O O . ILE A 1 83 ? -8.222 0.716 0.275 1.00 97.94 83 ILE A O 1
ATOM 556 N N . GLN A 1 84 ? -7.443 -1.067 -0.840 1.00 97.50 84 GLN A N 1
ATOM 557 C CA . GLN A 1 84 ? -8.496 -1.996 -0.470 1.00 97.50 84 GLN A CA 1
ATOM 558 C C . GLN A 1 84 ? -7.907 -3.102 0.409 1.00 97.50 84 GLN A C 1
ATOM 560 O O . GLN A 1 84 ? -6.989 -3.801 -0.010 1.00 97.50 84 GLN A O 1
ATOM 565 N N . LEU A 1 85 ? -8.445 -3.254 1.618 1.00 97.12 85 LEU A N 1
ATOM 566 C CA . LEU A 1 85 ? -7.968 -4.213 2.614 1.00 97.12 85 LEU A CA 1
ATOM 567 C C . LEU A 1 85 ? -8.958 -5.368 2.818 1.00 97.12 85 LEU A C 1
ATOM 569 O O . LEU A 1 85 ? -10.183 -5.168 2.868 1.00 97.12 85 LEU A O 1
ATOM 573 N N . GLY A 1 86 ? -8.411 -6.577 2.946 1.00 95.81 86 GLY A N 1
ATOM 574 C CA . GLY A 1 86 ? -9.119 -7.778 3.377 1.00 95.81 86 GLY A CA 1
ATOM 575 C C . GLY A 1 86 ? -9.376 -7.826 4.887 1.00 95.81 86 GLY A C 1
ATOM 576 O O . GLY A 1 86 ? -9.288 -6.823 5.591 1.00 95.81 86 GLY A O 1
ATOM 577 N N . GLU A 1 87 ? -9.747 -9.008 5.379 1.00 95.88 87 GLU A N 1
ATOM 578 C CA . GLU A 1 87 ? -9.942 -9.266 6.811 1.00 95.88 87 GLU A CA 1
ATOM 579 C C . GLU A 1 87 ? -8.603 -9.289 7.560 1.00 95.88 87 GLU A C 1
ATOM 581 O O . GLU A 1 87 ? -7.630 -9.819 7.048 1.00 95.88 87 GLU A O 1
ATOM 586 N N . ALA A 1 88 ? -8.556 -8.722 8.765 1.00 95.81 88 ALA A N 1
ATOM 587 C CA . ALA A 1 88 ? -7.373 -8.579 9.617 1.00 95.81 88 ALA A CA 1
ATOM 588 C C . ALA A 1 88 ? -6.184 -7.815 8.998 1.00 95.81 88 ALA A C 1
ATOM 590 O O . ALA A 1 88 ? -5.150 -7.675 9.644 1.00 95.81 88 ALA A O 1
ATOM 591 N N . ALA A 1 89 ? -6.345 -7.258 7.798 1.00 97.19 89 ALA A N 1
ATOM 592 C CA . ALA A 1 89 ? -5.308 -6.500 7.119 1.00 97.19 89 ALA A CA 1
ATOM 593 C C . ALA A 1 89 ? -5.137 -5.097 7.723 1.00 97.19 89 ALA A C 1
ATOM 595 O O . ALA A 1 89 ? -6.070 -4.520 8.304 1.00 97.19 89 ALA A O 1
ATOM 596 N N . VAL A 1 90 ? -3.945 -4.529 7.563 1.00 97.00 90 VAL A N 1
ATOM 597 C CA . VAL A 1 90 ? -3.574 -3.246 8.154 1.00 97.00 90 VAL A CA 1
ATOM 598 C C . VAL A 1 90 ? -2.958 -2.294 7.131 1.00 97.00 90 VAL A C 1
ATOM 600 O O . VAL A 1 90 ? -2.240 -2.698 6.224 1.00 97.00 90 VAL A O 1
ATOM 603 N N . ALA A 1 91 ? -3.235 -0.999 7.286 1.00 97.38 91 ALA A N 1
ATOM 604 C CA . ALA A 1 91 ? -2.578 0.064 6.533 1.00 97.38 91 ALA A CA 1
ATOM 605 C C . ALA A 1 91 ? -1.922 1.078 7.473 1.00 97.38 91 ALA A C 1
ATOM 607 O O . ALA A 1 91 ? -2.540 1.538 8.437 1.00 97.38 91 ALA A O 1
ATOM 608 N N . ALA A 1 92 ? -0.689 1.468 7.169 1.00 97.12 92 ALA A N 1
ATOM 609 C CA . ALA A 1 92 ? 0.059 2.497 7.873 1.00 97.12 92 ALA A CA 1
ATOM 610 C C . ALA A 1 92 ? 0.415 3.639 6.917 1.00 97.12 92 ALA A C 1
ATOM 612 O O . ALA A 1 92 ? 1.085 3.436 5.910 1.00 97.12 92 ALA A O 1
ATOM 613 N N . CYS A 1 93 ? -0.012 4.852 7.250 1.00 96.81 93 CYS A N 1
ATOM 614 C CA . CYS A 1 93 ? 0.195 6.042 6.433 1.00 96.81 93 CYS A CA 1
ATOM 615 C C . CYS A 1 93 ? 1.050 7.045 7.197 1.00 96.81 93 CYS A C 1
ATOM 617 O O . CYS A 1 93 ? 0.636 7.539 8.247 1.00 96.81 93 CYS A O 1
ATOM 619 N N . THR A 1 94 ? 2.250 7.320 6.694 1.00 95.75 94 THR A N 1
ATOM 620 C CA . THR A 1 94 ? 3.287 8.077 7.399 1.00 95.75 94 THR A CA 1
ATOM 621 C C . THR A 1 94 ? 3.886 9.187 6.540 1.00 95.75 94 THR A C 1
ATOM 623 O O . THR A 1 94 ? 3.714 9.224 5.325 1.00 95.75 94 THR A O 1
ATOM 626 N N . GLU A 1 95 ? 4.620 10.097 7.184 1.00 93.75 95 GLU A N 1
ATOM 627 C CA . GLU A 1 95 ? 5.421 11.141 6.519 1.00 93.75 95 GLU A CA 1
ATOM 628 C C . GLU A 1 95 ? 4.634 12.100 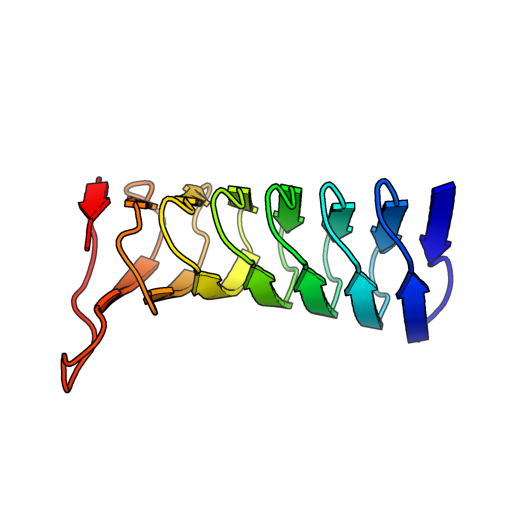5.609 1.00 93.75 95 GLU A C 1
ATOM 630 O O . GLU A 1 95 ? 5.204 12.725 4.727 1.00 93.75 95 GLU A O 1
ATOM 635 N N . GLY A 1 96 ? 3.334 12.287 5.856 1.00 92.88 96 GLY A N 1
ATOM 636 C CA . GLY A 1 96 ? 2.500 13.169 5.034 1.00 92.88 96 GLY A CA 1
ATOM 637 C C . GLY A 1 96 ? 1.783 12.462 3.887 1.00 92.88 96 GLY A C 1
ATOM 638 O O . GLY A 1 96 ? 1.202 13.132 3.033 1.00 92.88 96 GLY A O 1
ATOM 639 N N . ALA A 1 97 ? 1.775 11.126 3.882 1.00 96.31 97 ALA A N 1
ATOM 640 C CA . ALA A 1 97 ? 1.049 10.331 2.904 1.00 96.31 97 ALA A CA 1
ATOM 641 C C . ALA A 1 97 ? -0.445 10.696 2.841 1.00 96.31 97 ALA A C 1
ATOM 643 O O . ALA A 1 97 ? -1.077 11.087 3.829 1.00 96.31 97 ALA A O 1
ATOM 644 N N . THR A 1 98 ? -1.031 10.521 1.660 1.00 96.38 98 THR A N 1
ATOM 645 C CA . THR A 1 98 ? -2.476 10.623 1.453 1.00 96.38 98 THR A CA 1
ATOM 646 C C . THR A 1 98 ? -3.030 9.234 1.197 1.00 96.38 98 THR A C 1
ATOM 648 O O . THR A 1 98 ? -2.730 8.626 0.176 1.00 96.38 98 THR A O 1
ATOM 651 N N . CYS A 1 99 ? -3.858 8.739 2.110 1.00 97.38 99 CYS A N 1
ATOM 652 C CA . CYS A 1 99 ? -4.396 7.388 2.059 1.00 97.38 99 CYS A CA 1
ATOM 653 C C . CYS A 1 99 ? -5.917 7.387 1.969 1.00 97.38 99 CYS A C 1
ATOM 655 O O . CYS A 1 99 ? -6.601 7.870 2.870 1.00 97.38 99 CYS A O 1
ATOM 657 N N . ALA A 1 100 ? -6.448 6.772 0.919 1.00 97.44 100 ALA A N 1
ATOM 658 C CA . ALA A 1 100 ? -7.854 6.426 0.800 1.00 97.44 100 ALA A CA 1
ATOM 659 C C . ALA A 1 100 ? -8.025 4.922 1.031 1.00 97.44 100 ALA A C 1
ATOM 661 O O . ALA A 1 100 ? -7.731 4.125 0.142 1.00 97.44 100 ALA A O 1
ATOM 662 N N . VAL A 1 101 ? -8.479 4.533 2.224 1.00 97.38 101 VAL A N 1
ATOM 663 C CA . VAL A 1 101 ? -8.601 3.127 2.632 1.00 97.38 101 VAL A CA 1
ATOM 664 C C . VAL A 1 101 ? -10.053 2.669 2.584 1.00 97.38 101 VAL A C 1
ATOM 666 O O . VAL A 1 101 ? -10.943 3.298 3.154 1.00 97.38 101 VAL A O 1
ATOM 669 N N . THR A 1 102 ? -10.291 1.536 1.933 1.00 97.31 102 THR A N 1
ATOM 670 C CA . THR A 1 102 ? -11.569 0.823 1.923 1.00 97.31 102 THR A CA 1
ATOM 671 C C . THR A 1 102 ? -11.368 -0.568 2.493 1.00 97.31 102 THR A C 1
ATOM 673 O O . THR A 1 102 ? -10.583 -1.355 1.970 1.00 97.31 102 THR A O 1
ATOM 676 N N . CYS A 1 103 ? -12.108 -0.909 3.537 1.00 96.44 103 CYS A N 1
ATOM 677 C CA . CYS A 1 103 ? -12.022 -2.227 4.144 1.00 96.44 103 CYS A CA 1
ATOM 678 C C . CYS A 1 103 ? -13.210 -3.087 3.748 1.00 96.44 103 CYS A C 1
ATOM 680 O O . CYS A 1 103 ? -14.368 -2.701 3.903 1.00 96.44 103 CYS A O 1
ATOM 682 N N . THR A 1 104 ? -12.910 -4.274 3.232 1.00 94.56 104 THR A N 1
ATOM 683 C CA . THR A 1 104 ? -13.917 -5.275 2.857 1.00 94.56 104 THR A CA 1
ATOM 684 C C . THR A 1 104 ? -14.256 -6.219 4.014 1.00 94.56 104 THR A C 1
ATOM 686 O O . THR A 1 104 ? -15.376 -6.735 4.076 1.00 94.56 104 THR A O 1
ATOM 689 N N . GLY A 1 105 ? -13.324 -6.390 4.956 1.00 92.38 105 GLY A N 1
ATOM 690 C CA . GLY A 1 105 ? -13.493 -7.099 6.224 1.00 92.38 105 GLY A CA 1
ATOM 691 C C . GLY A 1 105 ? -13.117 -6.225 7.424 1.00 92.38 105 GLY A C 1
ATOM 692 O O . GLY A 1 105 ? -13.066 -4.999 7.313 1.00 92.38 105 GLY A O 1
ATOM 693 N N . ALA A 1 106 ? -12.865 -6.865 8.569 1.00 94.12 106 ALA A N 1
ATOM 694 C CA . ALA A 1 106 ? -12.250 -6.190 9.711 1.00 94.12 106 ALA A CA 1
ATOM 695 C C . ALA A 1 106 ? -10.833 -5.750 9.324 1.00 94.12 106 ALA A C 1
ATOM 697 O O . ALA A 1 106 ? -10.113 -6.542 8.733 1.00 94.12 106 ALA A O 1
ATOM 698 N N . CYS A 1 107 ? -10.429 -4.523 9.621 1.00 96.12 107 CYS A N 1
ATOM 699 C CA . CYS A 1 107 ? -9.123 -3.997 9.222 1.00 96.12 107 CYS A CA 1
ATOM 700 C C . CYS A 1 107 ? -8.653 -2.934 10.214 1.00 96.12 107 CYS A C 1
ATOM 702 O O . CYS A 1 107 ? -9.453 -2.374 10.968 1.00 96.12 107 CYS A O 1
ATOM 704 N N . GLN A 1 108 ? -7.372 -2.582 10.165 1.00 96.81 108 GLN A N 1
ATOM 705 C CA . GLN A 1 108 ? -6.836 -1.483 10.961 1.00 96.81 108 GLN A CA 1
ATOM 706 C C . GLN A 1 108 ? -6.120 -0.456 10.091 1.00 96.81 108 GLN A C 1
ATOM 708 O O . GLN A 1 108 ? -5.358 -0.795 9.196 1.00 96.81 108 GLN A O 1
ATOM 713 N N . VAL A 1 109 ? -6.328 0.822 10.388 1.00 96.81 109 VAL A N 1
ATOM 714 C CA . VAL A 1 109 ? -5.613 1.925 9.749 1.00 96.81 109 VAL A CA 1
ATOM 715 C C . VAL A 1 109 ? -4.909 2.740 10.814 1.00 96.81 109 VAL A C 1
ATOM 717 O O . VAL A 1 109 ? -5.538 3.200 11.768 1.00 96.81 109 VAL A O 1
ATOM 720 N N . THR A 1 110 ? -3.612 2.939 10.625 1.00 97.06 110 THR A N 1
ATOM 721 C CA . THR A 1 110 ? -2.790 3.859 11.408 1.00 97.06 110 THR A CA 1
ATOM 722 C C . THR A 1 110 ? -2.414 5.038 10.522 1.00 97.06 110 THR A C 1
ATOM 724 O O . THR A 1 110 ? -1.872 4.862 9.434 1.00 97.06 110 THR A O 1
ATOM 727 N N . CYS A 1 111 ? -2.715 6.244 10.981 1.00 96.81 111 CYS A N 1
ATOM 728 C CA . CYS A 1 111 ? -2.494 7.487 10.268 1.00 96.81 111 CYS A CA 1
ATOM 729 C C . CYS A 1 111 ? -1.612 8.412 11.100 1.00 96.81 111 CYS A C 1
ATOM 731 O O . CYS A 1 111 ? -1.986 8.821 12.198 1.00 96.81 111 CYS A O 1
ATOM 733 N N . ASP A 1 112 ? -0.449 8.763 10.562 1.00 95.19 112 ASP A N 1
ATOM 734 C CA . ASP A 1 112 ? 0.421 9.762 11.168 1.00 95.19 112 ASP A CA 1
ATOM 735 C C . ASP A 1 112 ? -0.259 11.150 11.182 1.00 95.19 112 ASP A C 1
ATOM 737 O O . ASP A 1 112 ? -0.959 11.489 10.225 1.00 95.19 112 ASP A O 1
ATOM 741 N N . PRO A 1 113 ? -0.034 11.996 12.208 1.00 90.56 113 PRO A N 1
ATOM 742 C CA . PRO A 1 113 ? -0.672 13.311 12.318 1.00 90.56 113 PRO A CA 1
ATOM 743 C C . PRO A 1 113 ? -0.399 14.284 11.163 1.00 90.56 113 PRO A C 1
ATOM 745 O O . PRO A 1 113 ? -1.123 15.271 11.023 1.00 90.56 113 PRO A O 1
ATOM 748 N N . LEU A 1 114 ? 0.667 14.071 10.385 1.00 92.06 114 LEU A N 1
ATOM 749 C CA . LEU A 1 114 ? 0.977 14.871 9.198 1.00 92.06 114 LEU A CA 1
ATOM 750 C C . LEU A 1 114 ? 0.312 14.323 7.929 1.00 92.06 114 LEU A C 1
ATOM 752 O O . LEU A 1 114 ? 0.258 15.031 6.925 1.00 92.06 114 LEU A O 1
ATOM 756 N N . SER A 1 115 ? -0.194 13.093 7.980 1.00 95.38 115 SER A N 1
ATOM 757 C CA . SER A 1 115 ? -0.817 12.384 6.866 1.00 95.38 115 SER A CA 1
ATOM 758 C C . SER A 1 115 ? -2.316 12.666 6.791 1.00 95.38 115 SER A C 1
ATOM 760 O O . SER A 1 115 ? -2.960 13.078 7.757 1.00 95.38 115 SER A O 1
ATOM 762 N N . SER A 1 116 ? -2.891 12.454 5.611 1.00 95.81 116 SER A N 1
ATOM 763 C CA . SER A 1 116 ? -4.328 12.591 5.374 1.00 95.81 116 SER A CA 1
ATOM 764 C C . SER A 1 116 ? -4.921 11.228 5.064 1.00 95.81 116 SER A C 1
ATOM 766 O O . SER A 1 116 ? -4.717 10.706 3.973 1.00 95.81 116 SER A O 1
ATOM 768 N N . CYS A 1 117 ? -5.673 10.656 6.004 1.00 97.06 117 CYS A N 1
ATOM 769 C CA . CYS A 1 117 ? -6.251 9.327 5.832 1.00 97.06 117 CYS A CA 1
ATOM 770 C C . CYS A 1 117 ? -7.775 9.356 5.865 1.00 97.06 117 CYS A C 1
ATOM 772 O O . CYS A 1 117 ? -8.390 9.972 6.744 1.00 97.06 117 CYS A O 1
ATOM 774 N N . THR A 1 118 ? -8.387 8.634 4.934 1.00 97.25 118 THR A N 1
ATOM 775 C CA . THR A 1 118 ? -9.808 8.305 4.962 1.00 97.25 118 THR A CA 1
ATOM 776 C C . THR A 1 118 ? -9.998 6.799 5.069 1.00 97.25 118 THR A C 1
ATOM 778 O O . THR A 1 118 ? -9.219 6.024 4.520 1.00 97.25 118 THR A O 1
ATOM 781 N N . LEU A 1 119 ? -11.023 6.388 5.810 1.00 96.81 119 LEU A N 1
ATOM 782 C CA . LEU A 1 119 ? -11.398 4.996 6.012 1.00 96.81 119 LEU A CA 1
ATOM 783 C C . LEU A 1 119 ? -12.882 4.819 5.710 1.00 96.81 119 LEU A C 1
ATOM 785 O O . LEU A 1 119 ? -13.720 5.497 6.306 1.00 96.81 119 LEU A O 1
ATOM 789 N N . GLN A 1 120 ? -13.192 3.888 4.816 1.00 97.25 120 GLN A N 1
ATOM 790 C CA . GLN A 1 120 ? -14.542 3.410 4.554 1.00 97.25 120 GLN A CA 1
ATOM 791 C C . GLN A 1 120 ? -14.652 1.934 4.940 1.00 97.25 120 GLN A C 1
ATOM 793 O O . GLN A 1 120 ? -14.017 1.077 4.322 1.00 97.25 120 GLN A O 1
ATOM 798 N N . CYS A 1 121 ? -15.472 1.629 5.943 1.00 95.94 121 CYS A N 1
ATOM 799 C CA . CYS A 1 121 ? -15.753 0.255 6.339 1.00 95.94 121 CYS A CA 1
ATOM 800 C C . CYS A 1 121 ? -16.817 -0.396 5.449 1.00 95.94 121 CYS A C 1
ATOM 802 O O . CYS A 1 121 ? -17.655 0.268 4.830 1.00 95.94 121 CYS A O 1
ATOM 804 N N . ASN A 1 122 ? -16.816 -1.729 5.412 1.00 92.19 122 ASN A N 1
ATOM 805 C CA . ASN A 1 122 ? -17.785 -2.489 4.634 1.00 92.19 122 ASN A CA 1
ATOM 806 C C . ASN A 1 122 ? -19.227 -2.161 5.066 1.00 92.19 122 ASN A C 1
ATOM 808 O O . ASN A 1 122 ? -19.601 -2.314 6.229 1.00 92.19 122 ASN A O 1
ATOM 812 N N . GLY A 1 123 ? -20.050 -1.727 4.110 1.00 87.38 123 GLY A N 1
ATOM 813 C CA . GLY A 1 123 ? -21.437 -1.322 4.346 1.00 87.38 123 GLY A CA 1
ATOM 814 C C . GLY A 1 123 ? -21.628 0.152 4.719 1.00 87.38 123 GLY A C 1
ATOM 815 O O . GLY A 1 123 ? -22.774 0.594 4.820 1.00 87.38 123 GLY A O 1
ATOM 816 N N . GLU A 1 124 ? -20.554 0.928 4.873 1.00 90.88 124 GLU A N 1
ATOM 817 C CA . GLU A 1 124 ? -20.642 2.381 5.010 1.00 90.88 124 GLU A CA 1
ATOM 818 C C . GLU A 1 124 ? -20.837 3.050 3.647 1.00 90.88 124 GLU A C 1
ATOM 820 O O . GLU A 1 124 ? -20.257 2.650 2.636 1.00 90.88 124 GLU A O 1
ATOM 825 N N . ALA A 1 125 ? -21.672 4.089 3.619 1.00 86.12 125 ALA A N 1
ATOM 826 C CA . ALA A 1 125 ? -21.942 4.843 2.398 1.00 86.12 125 ALA A CA 1
ATOM 827 C C . ALA A 1 125 ? -20.820 5.834 2.055 1.00 86.12 125 ALA A C 1
ATOM 829 O O . ALA A 1 125 ? -20.604 6.117 0.883 1.00 86.12 125 ALA A O 1
ATOM 830 N N . GLU A 1 126 ? -20.129 6.357 3.069 1.00 89.31 126 GLU A N 1
ATOM 831 C CA . GLU A 1 126 ? -19.157 7.443 2.940 1.00 89.31 126 GLU A CA 1
ATOM 832 C C . GLU A 1 126 ? -17.940 7.158 3.821 1.00 89.31 126 GLU A C 1
ATOM 834 O O . GLU A 1 126 ? -18.080 6.581 4.900 1.00 89.31 126 GLU A O 1
ATOM 839 N N . ALA A 1 127 ? -16.762 7.601 3.382 1.00 93.50 127 ALA A N 1
ATOM 840 C CA . ALA A 1 127 ? -15.532 7.471 4.151 1.00 93.50 127 ALA A CA 1
ATOM 841 C C . ALA A 1 127 ? -15.470 8.477 5.316 1.00 93.50 127 ALA A C 1
ATOM 843 O O . ALA A 1 127 ? -15.922 9.621 5.213 1.00 93.50 127 ALA A O 1
ATOM 844 N N . SER A 1 128 ? -14.846 8.063 6.414 1.00 94.25 128 SER A N 1
ATOM 845 C CA . SER A 1 128 ? -14.544 8.889 7.583 1.00 94.25 128 SER A CA 1
ATOM 846 C C . SER A 1 128 ? -13.071 9.307 7.603 1.00 94.25 128 SER A C 1
ATOM 848 O O . SER A 1 128 ? -12.218 8.623 7.045 1.00 94.25 128 SER A O 1
ATOM 850 N N . THR A 1 129 ? -12.743 10.442 8.224 1.00 95.19 129 THR A N 1
ATOM 851 C CA . THR A 1 129 ? -11.346 10.882 8.387 1.00 95.19 129 THR A CA 1
ATOM 852 C C . THR A 1 129 ? -10.704 10.214 9.601 1.00 95.19 129 THR A C 1
ATOM 854 O O . THR A 1 129 ? -11.294 10.206 10.683 1.00 95.19 129 THR A O 1
ATOM 857 N N . VAL A 1 130 ? -9.472 9.728 9.443 1.00 94.75 130 VAL A N 1
ATOM 858 C CA . VAL A 1 130 ? -8.666 9.110 10.507 1.00 94.75 130 VAL A CA 1
ATOM 859 C C . VAL A 1 130 ? -7.549 10.072 10.920 1.00 94.75 130 VAL A C 1
ATOM 861 O O . VAL A 1 130 ? -6.893 10.653 10.063 1.00 94.75 130 VAL A O 1
ATOM 864 N N . MET A 1 131 ? -7.350 10.262 12.229 1.00 90.25 131 MET A N 1
ATOM 865 C CA . MET A 1 131 ? -6.348 11.194 12.786 1.00 90.25 131 MET A CA 1
ATOM 866 C C . MET A 1 131 ? -5.257 10.519 13.636 1.00 90.25 131 MET A C 1
ATOM 868 O O . MET A 1 131 ? -4.346 11.206 14.085 1.00 90.25 131 MET A O 1
ATOM 872 N N . ASP A 1 132 ? -5.377 9.218 13.908 1.00 92.81 132 ASP A N 1
ATOM 873 C CA . ASP A 1 132 ? -4.388 8.442 14.671 1.00 92.81 132 ASP A CA 1
ATOM 874 C C . ASP A 1 132 ? -4.551 6.955 14.339 1.00 92.81 132 ASP A C 1
ATOM 876 O O . ASP A 1 132 ? -3.906 6.434 13.439 1.00 92.81 132 ASP A O 1
ATOM 880 N N . GLN A 1 133 ? -5.528 6.287 14.947 1.00 94.50 133 GLN A N 1
ATOM 881 C CA . GLN A 1 133 ? -5.866 4.908 14.621 1.00 94.50 133 GLN A CA 1
ATOM 882 C C . GLN A 1 133 ? -7.372 4.759 14.428 1.00 94.50 133 GLN A C 1
ATOM 884 O O . GLN A 1 133 ? -8.169 5.360 15.153 1.00 94.50 133 GLN A O 1
ATOM 889 N N . ALA A 1 134 ? -7.764 3.946 13.456 1.00 95.94 134 ALA A N 1
ATOM 890 C CA . ALA A 1 134 ? -9.142 3.535 13.243 1.00 95.94 134 ALA A CA 1
ATOM 891 C C . ALA A 1 134 ? -9.199 2.063 12.831 1.00 95.94 134 ALA A C 1
ATOM 893 O O . ALA A 1 134 ? -8.209 1.489 12.380 1.00 95.94 134 ALA A O 1
ATOM 894 N N . SER A 1 135 ? -10.360 1.446 13.005 1.00 94.94 135 SER A N 1
ATOM 895 C CA . SER A 1 135 ? -10.582 0.056 12.625 1.00 94.94 135 SER A CA 1
ATOM 896 C C . SER A 1 135 ? -12.020 -0.162 12.187 1.00 94.94 135 SER A C 1
ATOM 898 O O . SER A 1 135 ? -12.934 0.438 12.762 1.00 94.94 135 SER A O 1
ATOM 900 N N . CYS A 1 136 ? -12.177 -1.068 11.231 1.00 92.69 136 CYS A N 1
ATOM 901 C CA . CYS A 1 136 ? -13.411 -1.783 10.945 1.00 92.69 136 CYS A CA 1
ATOM 902 C C . CYS A 1 136 ? -13.327 -3.153 11.647 1.00 92.69 136 CYS A C 1
ATOM 904 O O . CYS A 1 136 ? -14.372 -3.633 12.119 1.00 92.69 136 CYS A O 1
#

Sequence (136 aa):
MDIDCTGAECDLATGMGSNIDCMSNSTCTIDAGDNAEIDCATGTTCTVVAGPDGDIDCESGSACMISAGADGDVKCNDSECTIQLGEAAVAACTEGATCAVTCTGACQVTCDPLSSCTLQCNGEAEASTVMDQASC